Protein AF-A0A9E6ERG3-F1 (afdb_monomer_lite)

Radius of gyration: 16.8 Å; chains: 1; bounding box: 42×15×49 Å

Secondary structure (DSSP, 8-state):
-TTHHHH----EETTTTEE--SHHHHHHS-TT-TTHHHHHHHHHHHHHHHHHHHHHHHHHHHHHHTT-HHHHHHHHHHHHHHHGGGHHHH-SSHHHHHHHHHHHTT-

Structure (mmCIF, N/CA/C/O backbone):
data_AF-A0A9E6ERG3-F1
#
_entry.id   AF-A0A9E6ERG3-F1
#
loop_
_atom_site.group_PDB
_atom_site.id
_atom_site.type_symbol
_atom_site.label_atom_id
_atom_site.label_alt_id
_atom_site.label_comp_id
_atom_site.label_asym_id
_atom_site.label_entity_id
_atom_site.label_seq_id
_atom_site.pdbx_PDB_ins_code
_atom_site.Cartn_x
_atom_site.Cartn_y
_atom_site.Cartn_z
_atom_site.occupancy
_atom_site.B_iso_or_equiv
_atom_site.auth_seq_id
_atom_site.auth_comp_id
_atom_site.auth_asym_id
_atom_site.auth_atom_id
_atom_site.pdbx_PDB_model_num
ATOM 1 N N . SER A 1 1 ? 0.806 -3.435 5.688 1.00 82.25 1 SER A N 1
ATOM 2 C CA . SER A 1 1 ? 0.712 -2.431 4.609 1.00 82.25 1 SER A CA 1
ATOM 3 C C . SER A 1 1 ? 2.009 -1.676 4.341 1.00 82.25 1 SER A C 1
ATOM 5 O O . SER A 1 1 ? 2.357 -1.536 3.180 1.00 82.25 1 SER A O 1
ATOM 7 N N . ARG A 1 2 ? 2.770 -1.231 5.358 1.00 92.62 2 ARG A N 1
ATOM 8 C CA . ARG A 1 2 ? 4.001 -0.419 5.167 1.00 92.62 2 ARG A CA 1
ATOM 9 C C . ARG A 1 2 ? 5.084 -1.034 4.263 1.00 92.62 2 ARG A C 1
ATOM 11 O O . ARG A 1 2 ? 5.956 -0.326 3.785 1.00 92.62 2 ARG A O 1
ATOM 18 N N . SER A 1 3 ? 5.024 -2.340 4.016 1.00 93.75 3 SER A N 1
ATOM 19 C CA . SER A 1 3 ? 5.984 -3.086 3.199 1.00 93.75 3 SER A CA 1
ATOM 20 C C . SER A 1 3 ? 5.459 -3.487 1.816 1.00 93.75 3 SER A C 1
ATOM 22 O O . SER A 1 3 ? 6.073 -4.324 1.163 1.00 93.75 3 SER A O 1
ATOM 24 N N . TRP A 1 4 ? 4.347 -2.921 1.329 1.00 95.25 4 TRP A N 1
ATOM 25 C CA . TRP A 1 4 ? 3.804 -3.259 0.002 1.00 95.25 4 TRP A CA 1
ATOM 26 C C . TRP A 1 4 ? 4.822 -3.091 -1.125 1.00 95.25 4 TRP A C 1
ATOM 28 O O . TRP A 1 4 ? 4.994 -3.999 -1.927 1.00 95.25 4 TRP A O 1
ATOM 38 N N . SER A 1 5 ? 5.568 -1.987 -1.142 1.00 96.25 5 SER A N 1
ATOM 39 C CA . SER A 1 5 ? 6.590 -1.751 -2.167 1.00 96.25 5 SER A CA 1
ATOM 40 C C . SER A 1 5 ? 7.820 -2.659 -2.060 1.00 96.25 5 SER A C 1
ATOM 42 O O . SER A 1 5 ? 8.628 -2.709 -2.985 1.00 96.25 5 SER A O 1
ATOM 44 N N . GLU A 1 6 ? 8.004 -3.311 -0.911 1.00 95.44 6 GLU A N 1
ATOM 45 C CA . GLU A 1 6 ? 9.131 -4.205 -0.630 1.00 95.44 6 GLU A CA 1
ATOM 46 C C . GLU A 1 6 ? 8.772 -5.660 -0.914 1.00 95.44 6 GLU A C 1
ATOM 48 O O . GLU A 1 6 ? 9.505 -6.332 -1.633 1.00 95.44 6 GLU A O 1
ATOM 53 N N . LYS A 1 7 ? 7.639 -6.129 -0.370 1.00 94.69 7 LYS A N 1
ATOM 54 C CA . LYS A 1 7 ? 7.090 -7.463 -0.648 1.00 94.69 7 LYS A CA 1
ATOM 55 C C . LYS A 1 7 ? 6.716 -7.592 -2.112 1.00 94.69 7 LYS A C 1
ATOM 57 O O . LYS A 1 7 ? 7.029 -8.601 -2.732 1.00 94.69 7 LYS A O 1
ATOM 62 N N . GLY A 1 8 ? 6.085 -6.546 -2.633 1.00 94.81 8 GLY A N 1
ATOM 63 C CA . GLY A 1 8 ? 5.794 -6.444 -4.036 1.00 94.81 8 GLY A CA 1
ATOM 64 C C . GLY A 1 8 ? 4.761 -7.446 -4.535 1.00 94.81 8 GLY A C 1
ATOM 65 O O . GLY A 1 8 ? 4.172 -8.221 -3.780 1.00 94.81 8 GLY A O 1
ATOM 66 N N . TRP A 1 9 ? 4.532 -7.381 -5.836 1.00 95.88 9 TRP A N 1
ATOM 67 C CA . TRP A 1 9 ? 3.677 -8.265 -6.617 1.00 95.88 9 TRP A CA 1
ATOM 68 C C . TRP A 1 9 ? 4.031 -8.085 -8.096 1.00 95.88 9 TRP A C 1
ATOM 70 O O . TRP A 1 9 ? 4.565 -7.036 -8.465 1.00 95.88 9 TRP A O 1
ATOM 80 N N . PRO A 1 10 ? 3.754 -9.074 -8.960 1.00 94.19 10 PRO A N 1
ATOM 81 C CA . PRO A 1 10 ? 4.068 -8.957 -10.377 1.00 94.19 10 PRO A CA 1
ATOM 82 C C . PRO A 1 10 ? 3.314 -7.788 -11.022 1.00 94.19 10 PRO A C 1
ATOM 84 O O . PRO A 1 10 ? 2.086 -7.781 -11.078 1.00 94.19 10 PRO A O 1
ATOM 87 N N . VAL A 1 11 ? 4.060 -6.807 -11.532 1.00 95.31 11 VAL A N 1
ATOM 88 C CA . VAL A 1 11 ? 3.545 -5.711 -12.363 1.00 95.31 11 VAL A CA 1
ATOM 89 C C . VAL A 1 11 ? 4.419 -5.606 -13.594 1.00 95.31 11 VAL A C 1
ATOM 91 O O . VAL A 1 11 ? 5.642 -5.686 -13.503 1.00 95.31 11 VAL A O 1
ATOM 94 N N . THR A 1 12 ? 3.799 -5.453 -14.754 1.00 96.50 12 THR A N 1
ATOM 95 C CA . THR A 1 12 ? 4.498 -5.412 -16.035 1.00 96.50 12 THR A CA 1
ATOM 96 C C . THR A 1 12 ? 4.535 -4.003 -16.600 1.00 96.50 12 THR A C 1
ATOM 98 O O . THR A 1 12 ? 3.533 -3.295 -16.548 1.00 96.50 12 THR A O 1
ATOM 101 N N . PHE A 1 13 ? 5.668 -3.621 -17.189 1.00 95.56 13 PHE A N 1
ATOM 102 C CA . PHE A 1 13 ? 5.884 -2.286 -17.746 1.00 95.56 13 PHE A CA 1
ATOM 103 C C . PHE A 1 13 ? 6.291 -2.346 -19.221 1.00 95.56 13 PHE A C 1
ATOM 105 O O . PHE A 1 13 ? 7.115 -3.175 -19.632 1.00 95.56 13 PHE A O 1
ATOM 112 N N . GLY A 1 14 ? 5.730 -1.426 -20.008 1.00 92.88 14 GLY A N 1
ATOM 113 C CA . GLY A 1 14 ? 5.974 -1.305 -21.443 1.00 92.88 14 GLY A CA 1
ATOM 114 C C . GLY A 1 14 ? 5.367 -2.426 -22.308 1.00 92.88 14 GLY A C 1
ATOM 115 O O . GLY A 1 14 ? 4.836 -3.412 -21.804 1.00 92.88 14 GLY A O 1
ATOM 116 N N . PRO A 1 15 ? 5.498 -2.329 -23.644 1.00 90.19 15 PRO A N 1
ATOM 117 C CA . PRO A 1 15 ? 4.849 -3.221 -24.610 1.00 90.19 15 PRO A CA 1
ATOM 118 C C . PRO A 1 15 ? 5.431 -4.639 -24.626 1.00 90.19 15 PRO A C 1
ATOM 120 O O . PRO A 1 15 ? 4.844 -5.542 -25.210 1.00 90.19 15 PRO A O 1
ATOM 123 N N . ARG A 1 16 ? 6.598 -4.844 -24.003 1.00 90.25 16 ARG A N 1
ATOM 124 C CA . ARG A 1 16 ? 7.206 -6.170 -23.819 1.00 90.25 16 ARG A CA 1
ATOM 125 C C . ARG A 1 16 ? 6.808 -6.827 -22.494 1.00 90.25 16 ARG A C 1
ATOM 127 O O . ARG A 1 16 ? 7.347 -7.882 -22.183 1.00 90.25 16 ARG A O 1
ATOM 134 N N . ASN A 1 17 ? 5.908 -6.208 -21.725 1.00 92.88 17 ASN A N 1
ATOM 135 C CA . ASN A 1 17 ? 5.424 -6.698 -20.436 1.00 92.88 17 ASN A CA 1
ATOM 136 C C . ASN A 1 17 ? 6.558 -7.099 -19.479 1.00 92.88 17 ASN A C 1
ATOM 138 O O . ASN A 1 17 ? 6.544 -8.180 -18.893 1.00 92.88 17 ASN A O 1
ATOM 142 N N . VAL A 1 18 ? 7.567 -6.235 -19.327 1.00 95.19 18 VAL A N 1
ATOM 143 C CA . VAL A 1 18 ? 8.701 -6.531 -18.443 1.00 95.19 18 VAL A CA 1
ATOM 144 C C . VAL A 1 18 ? 8.212 -6.522 -17.002 1.00 95.19 18 VAL A C 1
ATOM 146 O O . VAL A 1 18 ? 7.774 -5.482 -16.514 1.00 95.19 18 VAL A O 1
ATOM 149 N N . ALA A 1 19 ? 8.283 -7.672 -16.334 1.00 97.00 19 ALA A N 1
ATOM 150 C CA . ALA A 1 19 ? 7.903 -7.802 -14.937 1.00 97.00 19 ALA A CA 1
ATOM 151 C C . ALA A 1 19 ? 8.903 -7.064 -14.034 1.00 97.00 19 ALA A C 1
ATOM 153 O O . ALA A 1 19 ? 10.111 -7.289 -14.111 1.00 97.00 19 ALA A O 1
ATOM 154 N N . VAL A 1 20 ? 8.383 -6.186 -13.181 1.00 97.31 20 VAL A N 1
ATOM 155 C CA . VAL A 1 20 ? 9.122 -5.464 -12.145 1.00 97.31 20 VAL A CA 1
ATOM 156 C C . VAL A 1 20 ? 8.280 -5.538 -10.885 1.00 97.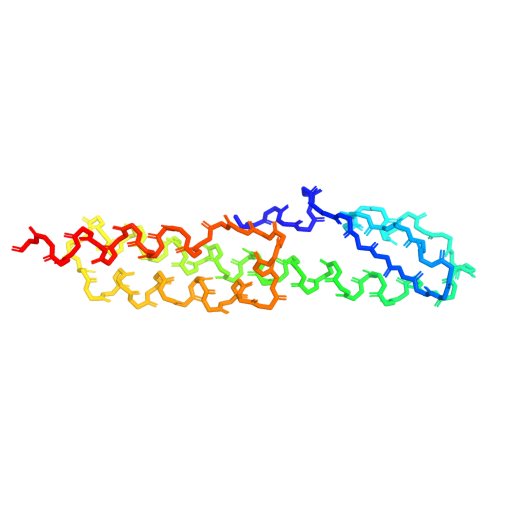31 20 VAL A C 1
ATOM 158 O O . VAL A 1 20 ? 7.283 -4.831 -10.745 1.00 97.31 20 VAL A O 1
ATOM 161 N N . SER A 1 21 ? 8.674 -6.416 -9.976 1.00 97.44 21 SER A N 1
ATOM 162 C CA . SER A 1 21 ? 7.814 -6.886 -8.895 1.00 97.44 21 SER A CA 1
ATOM 163 C C . SER A 1 21 ? 7.990 -6.120 -7.594 1.00 97.44 21 SER A C 1
ATOM 165 O O . SER A 1 21 ? 7.275 -6.399 -6.646 1.00 97.44 21 SER A O 1
ATOM 167 N N . SER A 1 22 ? 8.927 -5.174 -7.502 1.00 98.12 22 SER A N 1
ATOM 168 C CA . SER A 1 22 ? 9.146 -4.383 -6.285 1.00 98.12 22 SER A CA 1
ATOM 169 C C . SER A 1 22 ? 9.827 -3.044 -6.565 1.00 98.12 22 SER A C 1
ATOM 171 O O . SER A 1 22 ? 10.446 -2.835 -7.614 1.00 98.12 22 SER A O 1
ATOM 173 N N . LEU A 1 23 ? 9.819 -2.147 -5.571 1.00 97.94 23 LEU A N 1
ATOM 174 C CA . LEU A 1 23 ? 10.588 -0.900 -5.624 1.00 97.94 23 LEU A CA 1
ATOM 175 C C . LEU A 1 23 ? 12.091 -1.158 -5.761 1.00 97.94 23 LEU A C 1
ATOM 177 O O . LEU A 1 23 ? 12.797 -0.371 -6.393 1.00 97.94 23 LEU A O 1
ATOM 181 N N . LYS A 1 24 ? 12.589 -2.244 -5.158 1.00 98.19 24 LYS A N 1
ATOM 182 C CA . LYS A 1 24 ? 13.994 -2.642 -5.273 1.00 98.19 24 LYS A CA 1
ATOM 183 C C . LYS A 1 24 ? 14.330 -2.976 -6.725 1.00 98.19 24 LYS A C 1
ATOM 185 O O . LYS A 1 24 ? 15.290 -2.427 -7.254 1.00 98.19 24 LYS A O 1
ATOM 190 N N . GLU A 1 25 ? 13.510 -3.796 -7.375 1.00 98.12 25 GLU A N 1
ATOM 191 C CA . GLU A 1 25 ? 13.694 -4.146 -8.787 1.00 98.12 25 GLU A CA 1
ATOM 192 C C . GLU A 1 25 ? 13.602 -2.916 -9.693 1.00 98.12 25 GLU A C 1
ATOM 194 O O . GLU A 1 25 ? 14.478 -2.713 -10.530 1.00 98.12 25 GLU A O 1
ATOM 199 N N . ALA A 1 26 ? 12.626 -2.031 -9.465 1.00 97.81 26 ALA A N 1
ATOM 200 C CA . ALA A 1 26 ? 12.494 -0.794 -10.234 1.00 97.81 26 ALA A CA 1
ATOM 201 C C . ALA A 1 26 ? 13.732 0.113 -10.121 1.00 97.81 26 ALA A C 1
ATOM 203 O O . ALA A 1 26 ? 14.164 0.725 -11.101 1.00 97.81 26 ALA A O 1
ATOM 204 N N . LYS A 1 27 ? 14.346 0.179 -8.932 1.00 97.88 27 LYS A N 1
ATOM 205 C CA . LYS A 1 27 ? 15.602 0.914 -8.709 1.00 97.88 27 LYS A CA 1
ATOM 206 C C . LYS A 1 27 ? 16.789 0.274 -9.424 1.00 97.88 27 LYS A C 1
ATOM 208 O O . LYS A 1 27 ? 17.653 1.018 -9.889 1.00 97.88 27 LYS A O 1
ATOM 213 N N . SER A 1 28 ? 16.813 -1.052 -9.538 1.00 97.69 28 SER A N 1
ATOM 214 C CA . SER A 1 28 ? 17.868 -1.819 -10.209 1.00 97.69 28 SER A CA 1
ATOM 215 C C . SER A 1 28 ? 17.779 -1.820 -11.739 1.00 97.69 28 SER A C 1
ATOM 217 O O . SER A 1 28 ? 18.724 -2.268 -12.387 1.00 97.69 28 SER A O 1
ATOM 219 N N . LEU A 1 29 ? 16.692 -1.313 -12.332 1.00 96.56 29 LEU A N 1
ATOM 220 C CA . LEU A 1 29 ? 16.562 -1.222 -13.788 1.00 96.56 29 LEU A CA 1
ATOM 221 C C . LEU A 1 29 ? 17.675 -0.354 -14.408 1.00 96.56 29 LEU A C 1
ATOM 223 O O . LEU A 1 29 ? 18.030 0.687 -13.844 1.00 96.56 29 LEU A O 1
ATOM 227 N N . PRO A 1 30 ? 18.199 -0.717 -15.593 1.00 96.12 30 PRO A N 1
ATOM 228 C CA . PRO A 1 30 ? 19.152 0.116 -16.321 1.00 96.12 30 PRO A CA 1
ATOM 229 C C . PRO A 1 30 ? 18.583 1.506 -16.619 1.00 96.12 30 PRO A C 1
ATOM 231 O O . PRO A 1 30 ? 17.396 1.654 -16.894 1.00 96.12 30 PRO A O 1
ATOM 234 N N . ALA A 1 31 ? 19.427 2.542 -16.636 1.00 92.81 31 ALA A N 1
ATOM 235 C CA . ALA A 1 31 ? 19.001 3.892 -17.037 1.00 92.81 31 ALA A CA 1
ATOM 236 C C . ALA A 1 31 ? 18.484 3.955 -18.487 1.00 92.81 31 ALA A C 1
ATOM 238 O O . ALA A 1 31 ? 17.677 4.815 -18.813 1.00 92.81 31 ALA A O 1
ATOM 239 N N . THR A 1 32 ? 18.911 3.014 -19.330 1.00 94.50 32 THR A N 1
ATOM 240 C CA . THR A 1 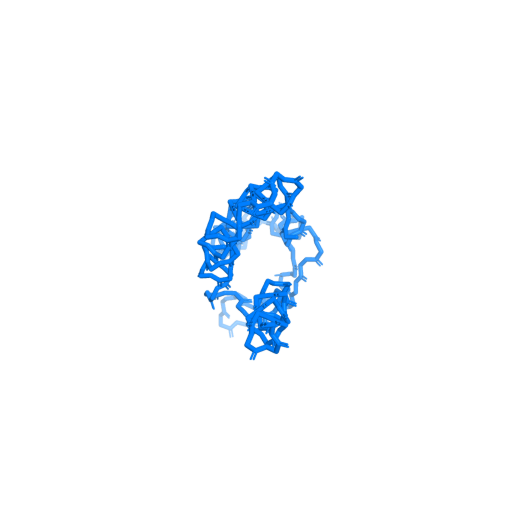32 ? 18.461 2.855 -20.718 1.00 94.50 32 THR A CA 1
ATOM 241 C C . THR A 1 32 ? 17.095 2.181 -20.849 1.00 94.50 32 THR A C 1
ATOM 243 O O . THR A 1 32 ? 16.539 2.137 -21.945 1.00 94.50 32 THR A O 1
ATOM 246 N N . PHE A 1 33 ? 16.533 1.640 -19.764 1.00 95.38 33 PHE A N 1
ATOM 247 C CA . PHE A 1 33 ? 15.200 1.058 -19.798 1.00 95.38 33 PHE A CA 1
ATOM 248 C C . PHE A 1 33 ? 14.147 2.172 -19.868 1.00 95.38 33 PHE A C 1
ATOM 250 O O . PHE A 1 33 ? 13.916 2.885 -18.893 1.00 95.38 33 PHE A O 1
ATOM 257 N N . LEU A 1 34 ? 13.493 2.296 -21.026 1.00 95.19 34 LEU A N 1
ATOM 258 C CA . LEU A 1 34 ? 12.557 3.380 -21.344 1.00 95.19 34 LEU A CA 1
ATOM 259 C C . LEU A 1 34 ? 11.445 3.564 -20.294 1.00 95.19 34 LEU A C 1
ATOM 261 O O . LEU A 1 34 ? 11.097 4.690 -19.958 1.00 95.19 34 LEU A O 1
ATOM 265 N N . TYR A 1 35 ? 10.929 2.467 -19.732 1.00 96.81 35 TYR A N 1
ATOM 266 C CA . TYR A 1 35 ? 9.822 2.482 -18.765 1.00 96.81 35 TYR A CA 1
ATOM 267 C C . TYR A 1 35 ? 10.291 2.510 -17.302 1.00 96.81 35 TYR A C 1
ATOM 269 O O . TYR A 1 35 ? 9.512 2.264 -16.383 1.00 96.81 35 TYR A O 1
ATOM 277 N N . ARG A 1 36 ? 11.574 2.812 -17.045 1.00 96.75 36 ARG A N 1
ATOM 278 C CA . ARG A 1 36 ? 12.132 2.832 -15.682 1.00 96.75 36 ARG A CA 1
ATOM 279 C C . ARG A 1 36 ? 11.401 3.819 -14.784 1.00 96.75 36 ARG A C 1
ATOM 281 O O . ARG A 1 36 ? 11.103 3.489 -13.639 1.00 96.75 36 ARG A O 1
ATOM 288 N N . GLN A 1 37 ? 11.125 5.022 -15.286 1.00 97.56 37 GLN A N 1
ATOM 289 C CA . GLN A 1 37 ? 10.475 6.058 -14.487 1.00 97.56 37 GLN A CA 1
ATOM 290 C C . GLN A 1 37 ? 9.035 5.678 -14.129 1.00 97.56 37 GLN A C 1
ATOM 292 O O . GLN A 1 37 ? 8.599 5.931 -13.011 1.00 97.56 37 GLN A O 1
ATOM 297 N N . GLU A 1 38 ? 8.320 5.026 -15.045 1.00 97.56 38 GLU A N 1
ATOM 298 C CA . GLU A 1 38 ? 6.977 4.502 -14.798 1.00 97.56 38 GLU A CA 1
ATOM 299 C C . GLU A 1 38 ? 6.996 3.446 -13.684 1.00 97.56 38 GLU A C 1
ATOM 301 O O . GLU A 1 38 ? 6.262 3.574 -12.703 1.00 97.56 38 GLU A O 1
ATOM 306 N N . ALA A 1 39 ? 7.913 2.476 -13.769 1.00 97.75 39 ALA A N 1
ATOM 307 C CA . ALA A 1 39 ? 8.093 1.462 -12.733 1.00 97.75 39 ALA A CA 1
ATOM 308 C C . ALA A 1 39 ? 8.446 2.076 -11.370 1.00 97.75 39 ALA A C 1
ATOM 310 O O . ALA A 1 39 ? 7.870 1.713 -10.344 1.00 97.75 39 ALA A O 1
ATOM 311 N N . LEU A 1 40 ? 9.361 3.049 -11.345 1.00 98.12 40 LEU A N 1
ATOM 312 C CA . LEU A 1 40 ? 9.714 3.767 -10.121 1.00 98.12 40 LEU A CA 1
ATOM 313 C C . LEU A 1 40 ? 8.523 4.531 -9.539 1.00 98.12 40 LEU A C 1
ATOM 315 O O . LEU A 1 40 ? 8.330 4.511 -8.324 1.00 98.12 40 LEU A O 1
ATOM 319 N N . ASN A 1 41 ? 7.737 5.207 -10.374 1.00 97.88 41 ASN A N 1
ATOM 320 C CA . ASN A 1 41 ? 6.581 5.978 -9.927 1.00 97.88 41 ASN A CA 1
ATOM 321 C C . ASN A 1 41 ? 5.525 5.066 -9.305 1.00 97.88 41 ASN A C 1
ATOM 323 O O . ASN A 1 41 ? 5.099 5.329 -8.181 1.00 97.88 41 ASN A O 1
ATOM 327 N N . TYR A 1 42 ? 5.186 3.965 -9.979 1.00 97.38 42 TYR A N 1
ATOM 328 C CA . TYR A 1 42 ? 4.244 2.970 -9.472 1.00 97.38 42 TYR A CA 1
ATOM 329 C C . TYR A 1 42 ? 4.649 2.467 -8.082 1.00 97.38 42 TYR A C 1
ATOM 331 O O . TYR A 1 42 ? 3.891 2.557 -7.114 1.00 97.38 42 TYR A O 1
ATOM 339 N N . TRP A 1 43 ? 5.890 1.996 -7.946 1.00 97.94 43 TRP A N 1
ATOM 340 C CA . TRP A 1 43 ? 6.351 1.414 -6.690 1.00 97.94 43 TRP A CA 1
ATOM 341 C C . TRP A 1 43 ? 6.538 2.446 -5.572 1.00 97.94 43 TRP A C 1
ATOM 343 O O . TRP A 1 43 ? 6.364 2.121 -4.395 1.00 97.94 43 TRP A O 1
ATOM 353 N N . ASN A 1 44 ? 6.851 3.700 -5.908 1.00 98.31 44 ASN A N 1
ATOM 354 C CA . ASN A 1 44 ? 6.852 4.784 -4.929 1.00 98.31 44 ASN A CA 1
ATOM 355 C C . ASN A 1 44 ? 5.437 5.140 -4.464 1.00 98.31 44 ASN A C 1
ATOM 357 O O . ASN A 1 44 ? 5.256 5.384 -3.272 1.00 98.31 44 ASN A O 1
ATOM 361 N N . GLN A 1 45 ? 4.440 5.127 -5.351 1.00 97.25 45 GLN A N 1
ATOM 362 C CA . GLN A 1 45 ? 3.040 5.303 -4.959 1.00 97.25 45 GLN A CA 1
ATOM 363 C C . GLN A 1 45 ? 2.583 4.166 -4.042 1.00 97.25 45 GLN A C 1
ATOM 365 O O . GLN A 1 45 ? 2.066 4.440 -2.962 1.00 97.25 45 GLN A O 1
ATOM 370 N N . ALA A 1 46 ? 2.884 2.909 -4.386 1.00 97.19 46 ALA A N 1
ATOM 371 C CA . ALA A 1 46 ? 2.590 1.760 -3.527 1.00 97.19 46 ALA A CA 1
ATOM 372 C C . ALA A 1 46 ? 3.226 1.888 -2.129 1.00 97.19 46 ALA A C 1
ATOM 374 O O . ALA A 1 46 ? 2.604 1.536 -1.127 1.00 97.19 46 ALA A O 1
ATOM 375 N N . ARG A 1 47 ? 4.447 2.439 -2.040 1.00 97.75 47 ARG A N 1
ATOM 376 C CA . ARG A 1 47 ? 5.120 2.727 -0.763 1.00 97.75 47 ARG A CA 1
ATOM 377 C C . ARG A 1 47 ? 4.373 3.778 0.059 1.00 97.75 47 ARG A C 1
ATOM 379 O O . ARG A 1 47 ? 4.157 3.572 1.249 1.00 97.75 47 ARG A O 1
ATOM 386 N N . LEU A 1 48 ? 4.014 4.904 -0.561 1.00 98.06 48 LEU A N 1
ATOM 387 C CA . LEU A 1 48 ? 3.310 6.000 0.112 1.00 98.06 48 LEU A CA 1
ATOM 388 C C . LEU A 1 48 ? 1.937 5.539 0.607 1.00 98.06 48 LEU A C 1
ATOM 390 O O . LEU A 1 48 ? 1.655 5.628 1.795 1.00 98.06 48 LEU A O 1
ATOM 394 N N . MET A 1 49 ? 1.152 4.914 -0.269 1.00 97.50 49 MET A N 1
ATOM 395 C CA . MET A 1 49 ? -0.162 4.368 0.075 1.00 97.50 49 MET A CA 1
ATOM 396 C C . MET A 1 49 ? -0.070 3.307 1.179 1.00 97.50 49 MET A C 1
ATOM 398 O O . MET A 1 49 ? -0.884 3.293 2.098 1.00 97.50 49 MET A O 1
ATOM 402 N N . GLY A 1 50 ? 0.943 2.436 1.135 1.00 97.31 50 GLY A N 1
ATOM 403 C CA . GLY A 1 50 ? 1.168 1.435 2.178 1.00 97.31 50 GLY A CA 1
ATOM 404 C C . GLY A 1 50 ? 1.479 2.043 3.546 1.00 97.31 50 GLY A C 1
ATOM 405 O O . GLY A 1 50 ? 1.033 1.506 4.569 1.00 97.31 50 GLY A O 1
ATOM 406 N N . ASN A 1 51 ? 2.208 3.161 3.569 1.00 98.06 51 ASN A N 1
ATOM 407 C CA . ASN A 1 51 ? 2.473 3.931 4.782 1.00 98.06 51 ASN A CA 1
ATOM 408 C C . ASN A 1 51 ? 1.205 4.602 5.305 1.00 98.06 51 ASN A C 1
ATOM 410 O O . ASN A 1 51 ? 0.852 4.353 6.455 1.00 98.06 51 ASN A O 1
ATOM 414 N N . ASP A 1 52 ? 0.477 5.332 4.461 1.00 98.12 52 ASP A N 1
ATOM 415 C CA . ASP A 1 52 ? -0.741 6.048 4.857 1.00 98.12 52 ASP A CA 1
ATOM 416 C C . ASP A 1 52 ? -1.816 5.080 5.376 1.00 98.12 52 ASP A C 1
ATOM 418 O O . ASP A 1 52 ? -2.406 5.289 6.440 1.00 98.12 52 ASP A O 1
ATOM 422 N N . ALA A 1 53 ? -2.012 3.952 4.685 1.00 98.00 53 ALA A N 1
ATOM 423 C CA . ALA A 1 53 ? -2.928 2.907 5.130 1.00 98.00 53 ALA A CA 1
ATOM 424 C C . ALA A 1 53 ? -2.462 2.262 6.448 1.00 98.00 53 ALA A C 1
ATOM 426 O O . ALA A 1 53 ? -3.283 1.865 7.275 1.00 98.00 53 ALA A O 1
ATOM 427 N N . GLY A 1 54 ? -1.144 2.155 6.655 1.00 97.50 54 GLY A N 1
ATOM 428 C CA . GLY A 1 54 ? -0.542 1.690 7.906 1.00 97.50 54 GLY A CA 1
ATOM 429 C C . GLY A 1 54 ? -0.726 2.655 9.075 1.00 97.50 54 GLY A C 1
ATOM 430 O O . GLY A 1 54 ? -1.014 2.208 10.182 1.00 97.50 54 GLY A O 1
ATOM 431 N N . ASP A 1 55 ? -0.582 3.958 8.842 1.00 98.44 55 ASP A N 1
ATOM 432 C CA . ASP A 1 55 ? -0.814 4.998 9.846 1.00 98.44 55 ASP A CA 1
ATOM 433 C C . ASP A 1 55 ? -2.289 5.044 10.260 1.00 98.44 55 ASP A C 1
ATOM 435 O O . ASP A 1 55 ? -2.596 5.097 11.452 1.00 98.44 55 ASP A O 1
ATOM 439 N N . ALA A 1 56 ? -3.213 4.949 9.299 1.00 98.25 56 ALA A N 1
ATOM 440 C CA . ALA A 1 56 ? -4.640 4.811 9.585 1.00 98.25 56 ALA A CA 1
ATOM 441 C C . ALA A 1 56 ? -4.942 3.534 10.394 1.00 98.25 56 ALA A C 1
ATOM 443 O O . ALA A 1 56 ? -5.659 3.593 11.391 1.00 98.25 56 ALA A O 1
ATOM 444 N N . GLY A 1 57 ? -4.306 2.407 10.065 1.00 97.69 57 GLY A N 1
ATOM 445 C CA . GLY A 1 57 ? -4.472 1.159 10.812 1.00 97.69 57 GLY A CA 1
ATOM 446 C C . GLY A 1 57 ? -3.984 1.243 12.262 1.00 97.69 57 GLY A C 1
ATOM 447 O O . GLY A 1 57 ? -4.613 0.693 13.163 1.00 97.69 57 GLY A O 1
ATOM 448 N N . MET A 1 58 ? -2.899 1.982 12.515 1.00 98.25 58 MET A N 1
ATOM 449 C CA . MET A 1 58 ? -2.436 2.254 13.881 1.00 98.25 58 MET A CA 1
ATOM 450 C C . MET A 1 58 ? -3.443 3.099 14.665 1.00 98.25 58 MET A C 1
ATOM 452 O O . MET A 1 58 ? -3.748 2.771 15.809 1.00 98.25 58 MET A O 1
ATOM 456 N N . LYS A 1 59 ? -4.032 4.125 14.035 1.00 98.50 59 LYS A N 1
ATOM 457 C CA . LYS A 1 59 ? -5.105 4.921 14.654 1.00 98.50 59 LYS A CA 1
ATOM 458 C C . LYS A 1 59 ? -6.320 4.061 14.998 1.00 98.50 59 LYS A C 1
ATOM 460 O O . LYS A 1 59 ? -6.903 4.244 16.063 1.00 98.50 59 LYS A O 1
ATOM 465 N N . ALA A 1 60 ? -6.678 3.107 14.136 1.00 98.19 60 ALA A N 1
ATOM 466 C CA . ALA A 1 60 ? -7.746 2.158 14.428 1.00 98.19 60 ALA A CA 1
ATOM 467 C C . ALA A 1 60 ? -7.429 1.311 15.667 1.00 98.19 60 ALA A C 1
ATOM 469 O O . ALA A 1 60 ? -8.271 1.177 16.551 1.00 98.19 60 ALA A O 1
ATOM 470 N N . LEU A 1 61 ? -6.206 0.781 15.764 1.00 97.88 61 LEU A N 1
ATOM 471 C CA . LEU A 1 61 ? -5.774 -0.004 16.919 1.00 97.88 61 LEU A CA 1
ATOM 472 C C . LEU A 1 61 ? -5.837 0.804 18.226 1.00 97.88 61 LEU A C 1
ATOM 474 O O . LEU A 1 61 ? -6.306 0.292 19.242 1.00 97.88 61 LEU A O 1
ATOM 478 N N . ASP A 1 62 ? -5.395 2.059 18.211 1.00 98.44 62 ASP A N 1
ATOM 479 C CA . ASP A 1 62 ? -5.432 2.921 19.397 1.00 98.44 62 ASP A CA 1
ATOM 480 C C . ASP A 1 62 ? -6.871 3.309 19.786 1.00 98.44 62 ASP A C 1
ATOM 482 O O . ASP A 1 62 ? -7.218 3.344 20.972 1.00 98.44 62 ASP A O 1
ATOM 486 N N . ALA A 1 63 ? -7.749 3.508 18.800 1.00 98.12 63 ALA A N 1
ATOM 487 C CA . ALA A 1 63 ? -9.177 3.710 19.029 1.00 98.12 63 ALA A CA 1
ATOM 488 C C . ALA A 1 63 ? -9.849 2.470 19.649 1.00 98.12 63 ALA A C 1
ATOM 490 O O . ALA A 1 63 ? -10.619 2.600 20.598 1.00 98.12 63 ALA A O 1
ATOM 491 N N . LEU A 1 64 ? -9.508 1.262 19.185 1.00 97.00 64 LEU A N 1
ATOM 492 C CA . LEU A 1 64 ? -10.013 0.010 19.763 1.00 97.00 64 LEU A CA 1
ATOM 493 C C . LEU A 1 64 ? -9.581 -0.156 21.223 1.00 97.00 64 LEU A C 1
ATOM 495 O O . LEU A 1 64 ? -10.409 -0.460 22.078 1.00 97.00 64 LEU A O 1
ATOM 499 N N . LYS A 1 65 ? -8.303 0.102 21.530 1.00 97.75 65 LYS A N 1
ATOM 500 C CA . LYS A 1 65 ? -7.773 0.038 22.906 1.00 97.75 65 LYS A CA 1
ATOM 501 C C . LYS A 1 65 ? -8.460 1.014 23.861 1.00 97.75 65 LYS A C 1
ATOM 503 O O . LYS A 1 65 ? -8.539 0.737 25.052 1.00 97.75 65 LYS A O 1
ATOM 508 N N . SER A 1 66 ? -8.937 2.146 23.349 1.00 97.50 66 SER A N 1
ATOM 509 C CA . SER A 1 66 ? -9.668 3.154 24.126 1.00 97.50 66 SER A CA 1
ATOM 510 C C . SER A 1 66 ? -11.189 2.957 24.109 1.00 97.50 66 SER A C 1
ATOM 512 O O . SER A 1 66 ? -11.914 3.781 24.661 1.00 97.50 66 SER A O 1
ATOM 514 N N . GLY A 1 67 ? -11.691 1.880 23.492 1.00 96.38 67 GLY A N 1
ATOM 515 C CA . GLY A 1 67 ? -13.125 1.590 23.391 1.00 96.38 67 GLY A CA 1
ATOM 516 C C . GLY A 1 67 ? -13.890 2.510 22.433 1.00 96.38 67 GLY A C 1
ATOM 517 O O . GLY A 1 67 ? -15.118 2.463 22.379 1.00 96.38 67 GLY A O 1
ATOM 518 N N . ASN A 1 68 ? -13.198 3.342 21.652 1.00 97.62 68 ASN A N 1
ATOM 519 C CA . ASN A 1 68 ? -13.822 4.256 20.704 1.00 97.62 68 ASN A CA 1
ATOM 520 C C . ASN A 1 68 ? -14.116 3.547 19.373 1.00 97.62 68 ASN A C 1
ATOM 522 O O . ASN A 1 68 ? -13.391 3.685 18.384 1.00 97.62 68 ASN A O 1
ATOM 526 N N . MET A 1 69 ? -15.217 2.794 19.347 1.00 96.06 69 MET A N 1
ATOM 527 C CA . MET A 1 69 ? -15.610 1.986 18.185 1.00 96.06 69 MET A CA 1
ATOM 528 C C . MET A 1 69 ? -15.868 2.821 16.929 1.00 96.06 69 MET A C 1
ATOM 530 O O . MET A 1 69 ? -15.570 2.374 15.821 1.00 96.06 69 MET A O 1
ATOM 534 N N . ARG A 1 70 ? -16.367 4.056 17.077 1.00 96.50 70 ARG A N 1
ATOM 535 C CA . ARG A 1 70 ? -16.597 4.942 15.931 1.00 96.50 70 ARG A CA 1
ATOM 536 C C . ARG A 1 70 ? -15.284 5.382 15.286 1.00 96.50 70 ARG A C 1
ATOM 538 O O . ARG A 1 70 ? -15.153 5.310 14.067 1.00 96.50 70 ARG A O 1
ATOM 545 N N . ALA A 1 71 ? -14.306 5.800 16.088 1.00 97.88 71 ALA A N 1
ATOM 546 C CA . ALA A 1 71 ? -12.994 6.175 15.569 1.00 97.88 71 ALA A CA 1
ATOM 547 C C . ALA A 1 71 ? -12.253 4.970 14.964 1.00 97.88 71 ALA A C 1
ATOM 549 O O . ALA A 1 71 ? -11.584 5.117 13.942 1.00 97.88 71 ALA A O 1
ATOM 550 N N . ALA A 1 72 ? -12.419 3.777 15.547 1.00 98.25 72 ALA A N 1
ATOM 551 C CA . ALA A 1 72 ? -11.882 2.541 14.987 1.00 98.25 72 ALA A CA 1
ATOM 552 C C . ALA A 1 72 ? -12.484 2.234 13.607 1.00 98.25 72 ALA A C 1
ATOM 554 O O . ALA A 1 72 ? -11.737 1.989 12.659 1.00 98.25 72 ALA A O 1
ATOM 555 N N . HIS A 1 73 ? -13.812 2.324 13.478 1.00 97.81 73 HIS A N 1
ATOM 556 C CA . HIS A 1 73 ? -14.515 2.163 12.205 1.00 97.81 73 HIS A CA 1
ATOM 557 C C . HIS A 1 73 ? -13.971 3.112 11.129 1.00 97.81 73 HIS A C 1
ATOM 559 O O . HIS A 1 73 ? -13.601 2.670 10.042 1.00 97.81 73 HIS A O 1
ATOM 565 N N . ASP A 1 74 ? -13.902 4.410 11.432 1.00 98.25 74 ASP A N 1
ATOM 566 C CA . ASP A 1 74 ? -13.524 5.433 10.452 1.00 98.25 74 ASP A CA 1
ATOM 567 C C . ASP A 1 74 ? -12.063 5.277 10.004 1.00 98.25 74 ASP A C 1
ATOM 569 O O . ASP A 1 74 ? -11.744 5.424 8.822 1.00 98.25 74 ASP A O 1
ATOM 573 N N . ALA A 1 75 ? -11.177 4.899 10.928 1.00 98.44 75 ALA A N 1
ATOM 574 C CA . ALA A 1 75 ? -9.781 4.622 10.624 1.00 98.44 75 ALA A CA 1
ATOM 575 C C . ALA A 1 75 ? -9.599 3.342 9.782 1.00 98.44 75 ALA A C 1
ATOM 577 O O . ALA A 1 75 ? -8.840 3.363 8.812 1.00 98.44 75 ALA A O 1
ATOM 578 N N . LEU A 1 76 ? -10.325 2.255 10.083 1.00 98.06 76 LEU A N 1
ATOM 579 C CA . LEU A 1 76 ? -10.294 1.029 9.270 1.00 98.06 76 LEU A CA 1
ATOM 580 C C . LEU A 1 76 ? -10.872 1.252 7.869 1.00 98.06 76 LEU A C 1
ATOM 582 O O . LEU A 1 76 ? -10.307 0.768 6.885 1.00 98.06 76 LEU A O 1
ATOM 586 N N . TYR A 1 77 ? -11.957 2.025 7.765 1.00 97.75 77 TYR A N 1
ATOM 587 C CA . TYR A 1 77 ? -12.512 2.431 6.479 1.00 97.75 77 TYR A CA 1
ATOM 588 C C . TYR A 1 77 ? -11.484 3.220 5.657 1.00 97.75 77 TYR A C 1
ATOM 590 O O . TYR A 1 77 ? -11.306 2.950 4.471 1.00 97.75 77 TYR A O 1
ATOM 598 N N . LEU A 1 78 ? -10.756 4.159 6.271 1.00 98.19 78 LEU A N 1
ATOM 599 C CA . LEU A 1 78 ? -9.704 4.899 5.575 1.00 98.19 78 LEU A CA 1
ATOM 600 C C . LEU A 1 78 ? -8.582 3.969 5.085 1.00 98.19 78 LEU A C 1
ATOM 602 O O . LEU A 1 78 ? -8.162 4.080 3.933 1.00 98.19 78 LEU A O 1
ATOM 606 N N . SER A 1 79 ? -8.126 3.028 5.916 1.00 97.69 79 SER A N 1
ATOM 607 C CA . SER A 1 79 ? -7.101 2.052 5.526 1.00 97.69 79 SER A CA 1
ATOM 608 C C . SER A 1 79 ? -7.506 1.225 4.301 1.00 97.69 79 SER A C 1
ATOM 610 O O . SER A 1 79 ? -6.712 1.113 3.364 1.00 97.69 79 SER A O 1
ATOM 612 N N . GLN A 1 80 ? -8.731 0.682 4.263 1.00 96.31 80 GLN A N 1
ATOM 613 C CA . GLN A 1 80 ? -9.196 -0.087 3.097 1.00 96.31 80 GLN A CA 1
ATOM 614 C C . GLN A 1 80 ? -9.465 0.799 1.872 1.00 96.31 80 GLN A C 1
ATOM 616 O O . GLN A 1 80 ? -9.245 0.380 0.737 1.00 96.31 80 GLN A O 1
ATOM 621 N N . TYR A 1 81 ? -9.876 2.052 2.080 1.00 96.88 81 TYR A N 1
ATOM 622 C CA . TYR A 1 81 ? -10.076 3.003 0.993 1.00 96.88 81 TYR A CA 1
ATOM 623 C C . TYR A 1 81 ? -8.754 3.340 0.293 1.00 96.88 81 TYR A C 1
ATOM 625 O O . TYR A 1 81 ? -8.693 3.323 -0.936 1.00 96.88 81 TYR A O 1
ATOM 633 N N . ILE A 1 82 ? -7.684 3.578 1.061 1.00 97.12 82 ILE A N 1
ATOM 634 C CA . ILE A 1 82 ? -6.334 3.802 0.520 1.00 97.12 82 ILE A CA 1
ATOM 635 C C . ILE A 1 82 ? -5.837 2.562 -0.230 1.00 97.12 82 ILE A C 1
ATOM 637 O O . ILE A 1 82 ? -5.174 2.691 -1.252 1.00 97.12 82 ILE A O 1
ATOM 641 N N . GLU A 1 83 ? -6.160 1.360 0.245 1.00 95.19 83 GLU A N 1
ATOM 642 C CA . GLU A 1 83 ? -5.789 0.118 -0.434 1.00 95.19 83 GLU A CA 1
ATOM 643 C C . GLU A 1 83 ? -6.496 -0.082 -1.778 1.00 95.19 83 GLU A C 1
ATOM 645 O O . GLU A 1 83 ? -5.930 -0.722 -2.661 1.00 95.19 83 GLU A O 1
ATOM 650 N N . LYS A 1 84 ? -7.706 0.459 -1.959 1.00 93.50 84 LYS A N 1
ATOM 651 C CA . LYS A 1 84 ? -8.598 0.147 -3.087 1.00 93.50 84 LYS A CA 1
ATOM 652 C C . LYS A 1 84 ? -7.931 0.150 -4.475 1.00 93.50 84 LYS A C 1
ATOM 654 O O . LYS A 1 84 ? -8.178 -0.795 -5.221 1.00 93.50 84 LYS A O 1
ATOM 659 N N . PRO A 1 85 ? -7.062 1.114 -4.844 1.00 92.25 85 PRO A N 1
ATOM 660 C CA . PRO A 1 85 ? -6.403 1.104 -6.155 1.00 92.25 85 PRO A CA 1
ATOM 661 C C . PRO A 1 85 ? -5.398 -0.046 -6.351 1.00 92.25 85 PRO A C 1
ATOM 663 O O . PRO A 1 85 ? -4.980 -0.310 -7.472 1.00 92.25 85 PRO A O 1
ATOM 666 N N . LEU A 1 86 ? -4.986 -0.708 -5.268 1.00 91.75 86 LEU A N 1
ATOM 667 C CA . LEU A 1 86 ? -4.012 -1.803 -5.229 1.00 91.75 86 LEU A CA 1
ATOM 668 C C . LEU A 1 86 ? -4.637 -3.118 -4.729 1.00 91.75 86 LEU A C 1
ATOM 670 O O . LEU A 1 86 ? -3.912 -4.090 -4.501 1.00 91.75 86 LEU A O 1
ATOM 674 N N . ALA A 1 87 ? -5.959 -3.151 -4.528 1.00 84.38 87 ALA A N 1
ATOM 675 C CA . ALA A 1 87 ? -6.653 -4.212 -3.799 1.00 84.38 87 ALA A CA 1
ATOM 676 C C . ALA A 1 87 ? -6.495 -5.599 -4.432 1.00 84.38 87 ALA A C 1
ATOM 678 O O . ALA A 1 87 ? -6.429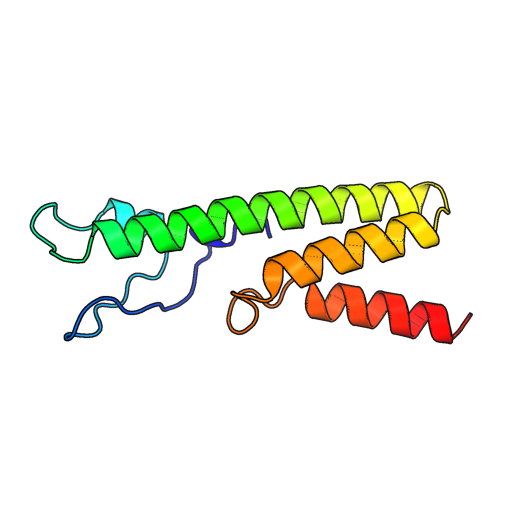 -6.587 -3.701 1.00 84.38 87 ALA A O 1
ATOM 679 N N . ASP A 1 88 ? -6.337 -5.674 -5.756 1.00 86.62 88 ASP A N 1
ATOM 680 C CA . ASP A 1 88 ? -6.102 -6.939 -6.460 1.00 86.62 88 ASP A CA 1
ATOM 681 C C . ASP A 1 88 ? -4.851 -7.669 -5.944 1.00 86.62 88 ASP A C 1
ATOM 683 O O . ASP A 1 88 ? -4.827 -8.904 -5.920 1.00 86.62 88 ASP A O 1
ATOM 687 N N . ASN A 1 89 ? -3.863 -6.910 -5.451 1.00 88.75 89 ASN A N 1
ATOM 688 C CA . ASN A 1 89 ? -2.558 -7.409 -5.026 1.00 88.75 89 ASN A CA 1
ATOM 689 C C . ASN A 1 89 ? -2.299 -7.289 -3.514 1.00 88.75 89 ASN A C 1
ATOM 691 O O . ASN A 1 89 ? -1.777 -8.218 -2.903 1.00 88.75 89 ASN A O 1
ATOM 695 N N . ALA A 1 90 ? -2.635 -6.154 -2.896 1.00 83.81 90 ALA A N 1
ATOM 696 C CA . ALA A 1 90 ? -2.245 -5.840 -1.521 1.00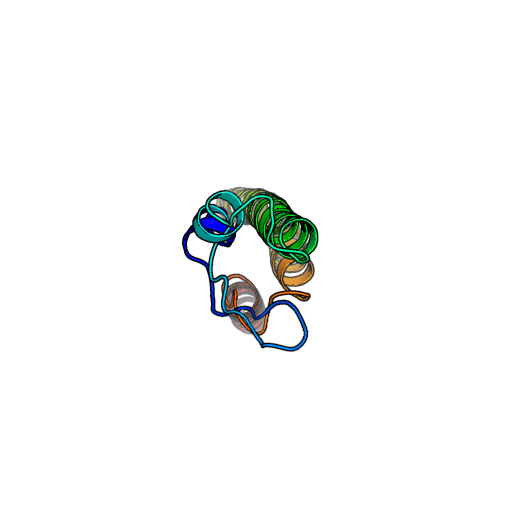 83.81 90 ALA A CA 1
ATOM 697 C C . ALA A 1 90 ? -3.045 -6.608 -0.445 1.00 83.81 90 ALA A C 1
ATOM 699 O O . ALA A 1 90 ? -2.460 -6.975 0.581 1.00 83.81 90 ALA A O 1
ATOM 700 N N . ARG A 1 91 ? -4.345 -6.857 -0.687 1.00 85.69 91 ARG A N 1
ATOM 701 C CA . ARG A 1 91 ? -5.305 -7.676 0.101 1.00 85.69 91 ARG A CA 1
ATOM 702 C C . ARG A 1 91 ? -5.112 -7.682 1.631 1.00 85.69 91 ARG A C 1
ATOM 704 O O . ARG A 1 91 ? -5.232 -8.716 2.281 1.00 85.69 91 ARG A O 1
ATOM 711 N N . THR A 1 92 ? -4.781 -6.540 2.217 1.00 90.50 92 THR A N 1
ATOM 712 C CA . THR A 1 92 ? -4.412 -6.364 3.622 1.00 90.50 92 THR A CA 1
ATOM 713 C C . THR A 1 92 ? -5.578 -5.847 4.463 1.00 90.50 92 THR A C 1
ATOM 715 O O . THR A 1 92 ? -5.863 -6.416 5.509 1.00 90.50 92 THR A O 1
ATOM 718 N N . TRP A 1 93 ? -6.221 -4.751 4.063 1.00 95.38 93 TRP A N 1
ATOM 719 C CA . TRP A 1 93 ? -7.152 -3.987 4.899 1.00 95.38 93 TRP A CA 1
ATOM 720 C C . TRP A 1 93 ? -8.613 -4.279 4.619 1.00 95.38 93 TRP A C 1
ATOM 722 O O . TRP A 1 93 ? -9.408 -4.232 5.554 1.00 95.38 93 TRP A O 1
ATOM 732 N N . HIS A 1 94 ? -8.968 -4.606 3.378 1.00 93.62 94 HIS A N 1
ATOM 733 C CA . HIS A 1 94 ? -10.346 -4.970 3.052 1.00 93.62 94 HIS A CA 1
ATOM 734 C C . HIS A 1 94 ? -10.882 -6.125 3.933 1.00 93.62 94 HIS A C 1
ATOM 736 O O . HIS A 1 94 ? -11.890 -5.905 4.607 1.00 93.62 94 HIS A O 1
ATOM 742 N N . PRO A 1 95 ? -10.179 -7.271 4.096 1.00 93.50 95 PRO A N 1
ATOM 743 C CA . PRO A 1 95 ? -10.652 -8.346 4.978 1.00 93.50 95 PRO A CA 1
ATOM 744 C C . PRO A 1 95 ? -10.725 -7.942 6.458 1.00 93.50 95 PRO A C 1
ATOM 746 O O . PRO A 1 95 ? -11.575 -8.423 7.202 1.00 93.50 95 PRO A O 1
ATOM 749 N N . VAL A 1 96 ? -9.835 -7.048 6.907 1.00 94.88 96 VAL A N 1
ATOM 750 C CA . VAL A 1 96 ? -9.826 -6.5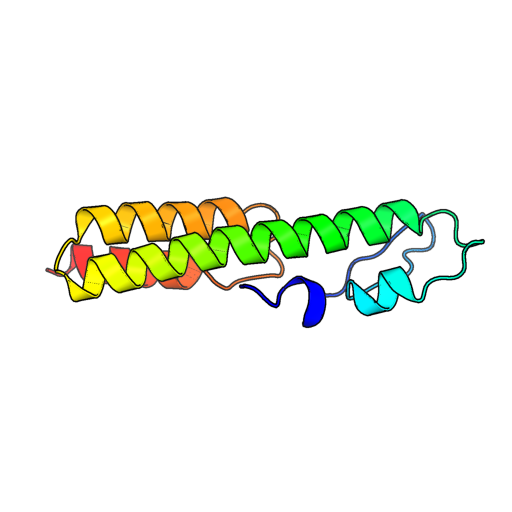54 8.295 1.00 94.88 96 VAL A CA 1
ATOM 751 C C . VAL A 1 96 ? -11.040 -5.664 8.555 1.00 94.88 96 VAL A C 1
ATOM 753 O O . VAL A 1 96 ? -11.681 -5.788 9.597 1.00 94.88 96 VAL A O 1
ATOM 756 N N . TYR A 1 97 ? -11.372 -4.786 7.606 1.00 95.81 97 TYR A N 1
ATOM 757 C CA . TYR A 1 97 ? -12.560 -3.945 7.690 1.00 95.81 97 TYR A CA 1
ATOM 758 C C . TYR A 1 97 ? -13.842 -4.787 7.680 1.00 95.81 97 TYR A C 1
ATOM 760 O O . TYR A 1 97 ? -14.700 -4.574 8.532 1.00 95.81 97 TYR A O 1
ATOM 768 N N . GLU A 1 98 ? -13.944 -5.779 6.790 1.00 94.69 98 GLU A N 1
ATOM 769 C CA . GLU A 1 98 ? -15.091 -6.697 6.743 1.00 94.69 98 GLU A CA 1
ATOM 770 C C . GLU A 1 98 ? -15.266 -7.495 8.040 1.00 94.69 98 GLU A C 1
ATOM 772 O O . GLU A 1 98 ? -16.381 -7.620 8.551 1.00 94.69 98 GLU A O 1
ATOM 777 N N . ALA A 1 99 ? -14.174 -8.011 8.610 1.00 94.50 99 ALA A N 1
ATOM 778 C CA . ALA A 1 99 ? -14.223 -8.726 9.881 1.00 94.50 99 ALA A CA 1
ATOM 779 C C . ALA A 1 99 ? -14.699 -7.815 11.025 1.00 94.50 99 ALA A C 1
ATOM 781 O O . ALA A 1 99 ? -15.527 -8.221 11.842 1.00 94.50 99 ALA A O 1
ATOM 782 N N . PHE A 1 100 ? -14.214 -6.570 11.063 1.00 94.56 100 PHE A N 1
ATOM 783 C CA . PHE A 1 100 ? -14.625 -5.589 12.064 1.00 94.56 100 PHE A CA 1
ATOM 784 C C . PHE A 1 100 ? -16.121 -5.251 11.965 1.00 94.56 100 PHE A C 1
ATOM 786 O O . PHE A 1 100 ? -16.819 -5.256 12.979 1.00 94.56 100 PHE A O 1
ATOM 793 N N . THR A 1 101 ? -16.638 -4.993 10.761 1.00 93.06 101 THR A N 1
ATOM 794 C CA . THR A 1 101 ? -18.053 -4.630 10.569 1.00 93.06 101 THR A CA 1
ATOM 795 C C . THR A 1 101 ? -18.999 -5.809 10.780 1.00 93.06 101 THR A C 1
ATOM 797 O O . THR A 1 101 ? -20.077 -5.626 11.343 1.00 93.06 101 THR A O 1
ATOM 800 N N . SER A 1 102 ? -18.587 -7.022 10.412 1.00 90.75 102 SER A N 1
ATOM 801 C CA . SER A 1 102 ? -19.365 -8.243 10.663 1.00 90.75 102 SER A CA 1
ATOM 802 C C . SER A 1 102 ? -19.464 -8.559 12.160 1.00 90.75 102 SER A C 1
ATOM 804 O O . SER A 1 102 ? -20.525 -8.950 12.648 1.00 90.75 102 SER A O 1
ATOM 806 N N . GLY A 1 103 ? -18.384 -8.330 12.917 1.00 76.62 103 GLY A N 1
ATOM 807 C CA . GLY A 1 103 ? -18.396 -8.431 14.379 1.00 76.62 103 GLY A CA 1
ATOM 808 C C . GLY A 1 103 ? -19.285 -7.371 15.034 1.00 76.62 103 GLY A C 1
ATOM 809 O O . GLY A 1 103 ? -20.070 -7.690 15.924 1.00 76.62 103 GLY A O 1
ATOM 810 N N . ALA A 1 104 ? -19.232 -6.129 14.544 1.00 63.06 104 ALA A N 1
ATOM 811 C CA . ALA A 1 104 ? -20.068 -5.036 15.043 1.00 63.06 104 ALA A CA 1
ATOM 812 C C . ALA A 1 104 ? -21.572 -5.253 14.790 1.00 63.06 104 ALA A C 1
ATOM 814 O O . ALA A 1 104 ? -22.382 -4.829 15.603 1.00 63.06 104 ALA A O 1
ATOM 815 N N . ALA A 1 105 ? -21.956 -5.935 13.706 1.00 58.47 105 ALA A N 1
ATOM 816 C CA . ALA A 1 105 ? -23.355 -6.281 13.425 1.00 58.47 105 ALA A CA 1
ATOM 817 C C . ALA A 1 105 ? -23.908 -7.408 14.324 1.00 58.47 105 ALA A C 1
ATOM 819 O O . ALA A 1 105 ? -25.112 -7.649 14.339 1.00 58.47 105 ALA A O 1
ATOM 820 N N . SER A 1 106 ? -23.027 -8.100 15.052 1.00 52.75 106 SER A N 1
ATOM 821 C CA . SER A 1 106 ? -23.353 -9.224 15.939 1.00 52.75 106 SER A CA 1
ATOM 822 C C . SER A 1 106 ? -23.396 -8.833 17.428 1.00 52.75 106 SER A C 1
ATOM 824 O O . SER A 1 106 ? -23.537 -9.714 18.276 1.00 52.75 106 SER A O 1
ATOM 826 N N . SER A 1 107 ? -23.218 -7.541 17.742 1.00 46.16 107 SER A N 1
ATOM 827 C CA . SER A 1 107 ? -23.140 -6.963 19.099 1.00 46.1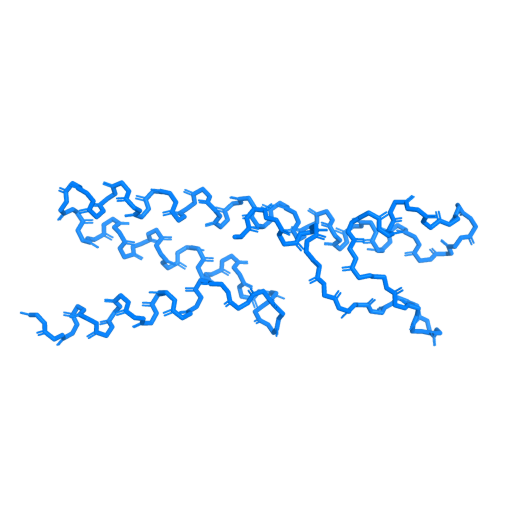6 107 SER A CA 1
ATOM 828 C C . SER A 1 107 ? -24.355 -6.090 19.393 1.00 46.16 107 SER A C 1
ATOM 830 O O . SER A 1 107 ? -24.807 -6.096 20.557 1.00 46.16 107 SER A O 1
#

Foldseek 3Di:
DLCCQPQFAWAAFDPVRHTQGHLVSLVVDDPPPPCSVVSNVVSVLRNVLSVQLVVLCVQLVVCVVVVNLVSNLVSLVRSVVSCVVVCVPPVDRPVVNVVSVVVVVVD

pLDDT: mean 93.93, std 8.6, range [46.16, 98.5]

Sequence (107 aa):
SRSWSEKGWPVTFGPRNVAVSSLKEAKSLPATFLYRQEALNYWNQARLMGNDAGDAGMKALDALKSGNMRAAHDALYLSQYIEKPLADNARTWHPVYEAFTSGAASS